Protein AF-A0A6M5YMJ1-F1 (afdb_monomer)

Structure (mmCIF, N/CA/C/O backbone):
data_AF-A0A6M5YMJ1-F1
#
_entry.id   AF-A0A6M5YMJ1-F1
#
loop_
_atom_site.group_PDB
_atom_site.id
_atom_site.type_symbol
_atom_site.label_atom_id
_atom_site.label_alt_id
_atom_site.label_comp_id
_atom_site.label_asym_id
_atom_site.label_entity_id
_atom_site.label_seq_id
_atom_site.pdbx_PDB_ins_code
_atom_site.Cartn_x
_atom_site.Cartn_y
_atom_site.Cartn_z
_atom_site.occupancy
_atom_site.B_iso_or_equiv
_atom_site.auth_seq_id
_atom_site.auth_comp_id
_atom_site.auth_asym_id
_atom_site.auth_atom_id
_at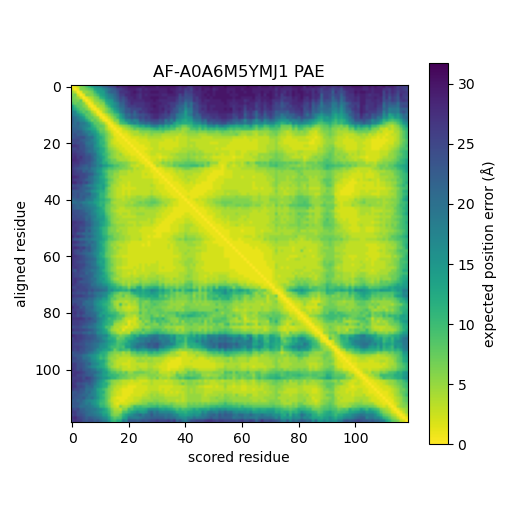om_site.pdbx_PDB_model_num
ATOM 1 N N . MET A 1 1 ? -38.513 -25.999 32.034 1.00 38.00 1 MET A N 1
ATOM 2 C CA . MET A 1 1 ? -37.143 -25.617 32.435 1.00 38.00 1 MET A CA 1
ATOM 3 C C . MET A 1 1 ? -36.609 -24.667 31.378 1.00 38.00 1 MET A C 1
ATOM 5 O O . MET A 1 1 ? -36.461 -25.082 30.239 1.00 38.00 1 MET A O 1
ATOM 9 N N . SER A 1 2 ? -36.467 -23.383 31.714 1.00 39.47 2 SER A N 1
ATOM 10 C CA . SER A 1 2 ? -35.994 -22.351 30.783 1.00 39.47 2 SER A CA 1
ATOM 11 C C . SER A 1 2 ? -34.472 -22.429 30.687 1.00 39.47 2 SER A C 1
ATOM 13 O O . SER A 1 2 ? -33.788 -22.246 31.693 1.00 39.47 2 SER A O 1
ATOM 15 N N . LEU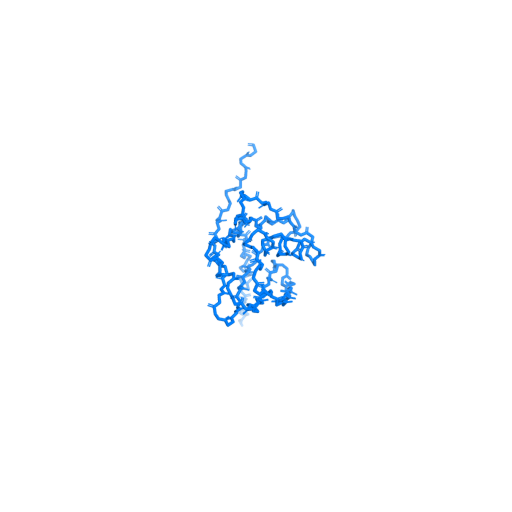 A 1 3 ? -33.952 -22.758 29.505 1.00 40.84 3 LEU A N 1
ATOM 16 C CA . LEU A 1 3 ? -32.522 -22.752 29.226 1.00 40.84 3 LEU A CA 1
ATOM 17 C C . LEU A 1 3 ? -32.144 -21.320 28.825 1.00 40.84 3 LEU A C 1
ATOM 19 O O . LEU A 1 3 ? -32.311 -20.922 27.674 1.00 40.84 3 LEU A O 1
ATOM 23 N N . SER A 1 4 ? -31.696 -20.521 29.792 1.00 46.75 4 SER A N 1
ATOM 24 C CA . SER A 1 4 ? -31.142 -19.193 29.525 1.00 46.75 4 SER A CA 1
ATOM 25 C C . SER A 1 4 ? -29.856 -19.349 28.717 1.00 46.75 4 SER A C 1
ATOM 27 O O . SER A 1 4 ? -28.794 -19.646 29.264 1.00 46.75 4 SER A O 1
ATOM 29 N N . ALA A 1 5 ? -29.956 -19.178 27.401 1.00 48.94 5 ALA A N 1
ATOM 30 C CA . ALA A 1 5 ? -28.801 -19.046 26.534 1.00 48.94 5 ALA A CA 1
ATOM 31 C C . ALA A 1 5 ? -28.088 -17.734 26.886 1.00 48.94 5 ALA A C 1
ATOM 33 O O . ALA A 1 5 ? -28.540 -16.646 26.533 1.00 48.94 5 ALA A O 1
ATOM 34 N N . PHE A 1 6 ? -26.979 -17.836 27.618 1.00 47.66 6 PHE A N 1
ATOM 35 C CA . PHE A 1 6 ? -26.007 -16.756 27.717 1.00 47.66 6 PHE A CA 1
ATOM 36 C C . PHE A 1 6 ? -25.392 -16.565 26.331 1.00 47.66 6 PHE A C 1
ATOM 38 O O . PHE A 1 6 ? -24.447 -17.255 25.953 1.00 47.66 6 PHE A O 1
ATOM 45 N N . THR A 1 7 ? -25.940 -15.639 25.549 1.00 49.53 7 THR A N 1
ATOM 46 C CA . THR A 1 7 ? -25.275 -15.128 24.354 1.00 49.53 7 THR A CA 1
ATOM 47 C C . THR A 1 7 ? -24.050 -14.363 24.837 1.00 49.53 7 THR A C 1
ATOM 49 O O . THR A 1 7 ? -24.128 -13.187 25.191 1.00 49.53 7 THR A O 1
ATOM 52 N N . LEU A 1 8 ? -22.913 -15.053 24.932 1.00 41.88 8 LEU A N 1
ATOM 53 C CA . LEU A 1 8 ? -21.624 -14.435 25.191 1.00 41.88 8 LEU A CA 1
ATOM 54 C C . LEU A 1 8 ? -21.287 -13.607 23.945 1.00 41.88 8 LEU A C 1
ATOM 56 O O . LEU A 1 8 ? -20.678 -14.095 22.997 1.00 41.88 8 LEU A O 1
ATOM 60 N N . ALA A 1 9 ? -21.771 -12.366 23.903 1.00 45.72 9 ALA A N 1
ATOM 61 C CA . ALA A 1 9 ? -21.361 -11.390 22.912 1.00 45.72 9 ALA A CA 1
ATOM 62 C C . ALA A 1 9 ? -19.879 -11.108 23.166 1.00 45.72 9 ALA A C 1
ATOM 64 O O . ALA A 1 9 ? -19.511 -10.255 23.972 1.00 45.72 9 ALA A O 1
ATOM 65 N N . SER A 1 10 ? -19.015 -11.892 22.529 1.00 42.44 10 SER A N 1
ATOM 66 C CA . SER A 1 10 ? -17.581 -11.677 22.508 1.00 42.44 10 SER A CA 1
ATOM 67 C C . SER A 1 10 ? -17.325 -10.354 21.796 1.00 42.44 10 SER A C 1
ATOM 69 O O . SER A 1 10 ? -17.198 -10.300 20.571 1.00 42.44 10 SER A O 1
ATOM 71 N N . VAL A 1 11 ? -17.286 -9.272 22.573 1.00 45.00 11 VAL A N 1
ATOM 72 C CA . VAL A 1 11 ? -16.726 -7.989 22.161 1.00 45.00 11 VAL A CA 1
ATOM 73 C C . VAL A 1 11 ? -15.238 -8.242 21.952 1.00 45.00 11 VAL A C 1
ATOM 75 O O . VAL A 1 11 ? -14.428 -8.108 22.871 1.00 45.00 11 VAL A O 1
ATOM 78 N N . LEU A 1 12 ? -14.889 -8.681 20.740 1.00 46.66 12 LEU A N 1
ATOM 79 C CA . LEU A 1 12 ? -13.539 -8.606 20.201 1.00 46.66 12 LEU A CA 1
ATOM 80 C C . LEU A 1 12 ? -13.131 -7.138 20.308 1.00 46.66 12 LEU A C 1
ATOM 82 O O . LEU A 1 12 ? -13.473 -6.320 19.455 1.00 46.66 12 LEU A O 1
ATOM 86 N N . HIS A 1 13 ? -12.464 -6.794 21.408 1.00 52.44 13 HIS A N 1
ATOM 87 C CA . HIS A 1 13 ? -11.797 -5.517 21.560 1.00 52.44 13 HIS A CA 1
ATOM 88 C C . HIS A 1 13 ? -10.781 -5.463 20.429 1.00 52.44 13 HIS A C 1
ATOM 90 O O . HIS A 1 13 ? -9.778 -6.174 20.455 1.00 52.44 13 HIS A O 1
ATOM 96 N N . VAL A 1 14 ? -11.095 -4.700 19.383 1.00 60.34 14 VAL A N 1
ATOM 97 C CA . VAL A 1 14 ? -10.201 -4.566 18.242 1.00 60.34 14 VAL A CA 1
ATOM 98 C C . 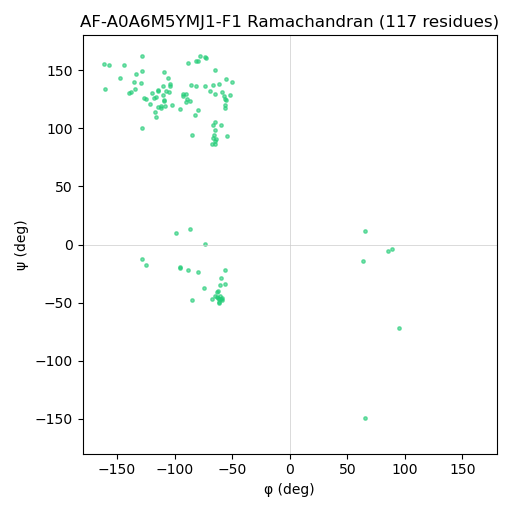VAL A 1 14 ? -8.954 -3.869 18.760 1.00 60.34 14 VAL A C 1
ATOM 100 O O . VAL A 1 14 ? -8.989 -2.677 19.067 1.00 60.34 14 VAL A O 1
ATOM 103 N N . ILE A 1 15 ? -7.877 -4.640 18.918 1.00 64.62 15 ILE A N 1
ATOM 104 C CA . ILE A 1 15 ? -6.584 -4.130 19.360 1.00 64.62 15 ILE A CA 1
ATOM 105 C C . ILE A 1 15 ? -6.190 -3.022 18.374 1.00 64.62 15 ILE A C 1
ATOM 107 O O . ILE A 1 15 ? -6.198 -3.268 17.160 1.00 64.62 15 ILE A O 1
ATOM 111 N N . PRO A 1 16 ? -5.892 -1.799 18.854 1.00 70.50 16 PRO A N 1
ATOM 112 C CA . PRO A 1 16 ? -5.360 -0.752 18.000 1.00 70.50 16 PRO A CA 1
ATOM 113 C C . PRO A 1 16 ? -4.150 -1.300 17.254 1.00 70.50 16 PRO A C 1
ATOM 115 O O . PRO A 1 16 ? -3.263 -1.900 17.854 1.00 70.50 16 PRO A O 1
ATOM 118 N N . CYS A 1 17 ? -4.131 -1.140 15.942 1.00 75.00 17 CYS A N 1
ATOM 119 C CA . CYS A 1 17 ? -3.076 -1.688 15.114 1.00 75.00 17 CYS A CA 1
ATOM 120 C C . CYS A 1 17 ? -2.753 -0.748 13.969 1.00 75.00 17 CYS A C 1
ATOM 122 O O . CYS A 1 17 ? -3.594 0.038 13.522 1.00 75.00 17 CYS A O 1
ATOM 124 N N . GLU A 1 18 ? -1.521 -0.870 13.509 1.00 84.31 18 GLU A N 1
ATOM 125 C CA . GLU A 1 18 ? -1.038 -0.270 12.283 1.00 84.31 18 GLU A CA 1
ATOM 126 C C . GLU A 1 18 ? -0.813 -1.364 11.245 1.00 84.31 18 GLU A C 1
ATOM 128 O O . GLU A 1 18 ? -0.426 -2.489 11.573 1.00 84.31 18 GLU A O 1
ATOM 133 N N . TYR A 1 19 ? -1.017 -1.013 9.980 1.00 86.12 19 TYR A N 1
ATOM 134 C CA . TYR A 1 19 ? -0.550 -1.830 8.868 1.00 86.12 19 TYR A CA 1
ATOM 135 C C . TYR A 1 19 ? 0.614 -1.129 8.191 1.00 86.12 19 TYR A C 1
ATOM 137 O O . TYR A 1 19 ? 0.478 -0.012 7.698 1.00 86.12 19 TYR A O 1
ATOM 145 N N . HIS A 1 20 ? 1.763 -1.789 8.197 1.00 89.94 20 HIS A N 1
ATOM 146 C CA . HIS A 1 20 ? 2.996 -1.328 7.575 1.00 89.94 20 HIS A CA 1
ATOM 147 C C . HIS A 1 20 ? 3.061 -1.953 6.188 1.00 89.94 20 HIS A C 1
ATOM 149 O O . HIS A 1 20 ? 3.065 -3.177 6.072 1.00 89.94 20 HIS A O 1
ATOM 155 N N . ILE A 1 21 ? 3.039 -1.123 5.150 1.00 89.88 21 ILE A N 1
ATOM 156 C CA . ILE A 1 21 ? 2.950 -1.556 3.755 1.00 89.88 21 ILE A CA 1
ATOM 157 C C . ILE A 1 21 ? 4.229 -1.133 3.050 1.00 89.88 21 ILE A C 1
ATOM 159 O O . ILE A 1 21 ? 4.462 0.061 2.847 1.00 89.88 21 ILE A O 1
ATOM 163 N N . ASP A 1 22 ? 5.055 -2.116 2.708 1.00 91.75 22 ASP A N 1
ATOM 164 C CA . ASP A 1 22 ? 6.359 -1.913 2.091 1.00 91.75 22 ASP A CA 1
ATOM 165 C C . ASP A 1 22 ? 6.303 -2.184 0.583 1.00 91.75 22 ASP A C 1
ATOM 167 O O . ASP A 1 22 ? 5.978 -3.288 0.131 1.00 91.75 22 ASP A O 1
ATOM 171 N N . THR A 1 23 ? 6.629 -1.152 -0.193 1.00 91.06 23 THR A N 1
ATOM 172 C CA . THR A 1 23 ? 6.732 -1.177 -1.653 1.00 91.06 23 THR A CA 1
ATOM 173 C C . THR A 1 23 ? 8.176 -1.332 -2.146 1.00 91.06 23 THR A C 1
ATOM 175 O O . THR A 1 23 ? 8.424 -1.202 -3.340 1.00 91.06 23 THR A O 1
ATOM 178 N N . SER A 1 24 ? 9.144 -1.624 -1.267 1.00 88.94 24 SER A N 1
ATOM 179 C CA . SER A 1 24 ? 10.579 -1.669 -1.600 1.00 88.94 24 SER A CA 1
ATOM 180 C C . SER A 1 24 ? 10.944 -2.684 -2.682 1.00 88.94 24 SER A C 1
ATOM 182 O O . SER A 1 24 ? 11.887 -2.461 -3.436 1.00 88.94 24 SER A O 1
ATOM 184 N N . SER A 1 25 ? 10.173 -3.765 -2.801 1.00 90.19 25 SER A N 1
ATOM 185 C CA . SER A 1 25 ? 10.353 -4.810 -3.812 1.00 90.19 25 SER A CA 1
ATOM 186 C C . SER A 1 25 ? 9.651 -4.520 -5.143 1.00 90.19 25 SER A C 1
ATOM 188 O O . SER A 1 25 ? 9.490 -5.432 -5.953 1.00 90.19 25 SER A O 1
ATOM 190 N N . TRP A 1 26 ? 9.188 -3.286 -5.364 1.00 91.50 26 TRP A N 1
ATOM 191 C CA . TRP A 1 26 ? 8.480 -2.890 -6.579 1.00 91.50 26 TRP A CA 1
ATOM 192 C C . TRP A 1 26 ? 9.303 -3.195 -7.848 1.00 91.50 26 TRP A C 1
ATOM 194 O O . TRP A 1 26 ? 10.431 -2.710 -7.965 1.00 91.50 26 TRP A O 1
ATOM 204 N N . PRO A 1 27 ? 8.752 -3.954 -8.817 1.00 89.38 27 PRO A N 1
ATOM 205 C CA . PRO A 1 27 ? 9.513 -4.415 -9.975 1.00 89.38 27 PRO A CA 1
ATOM 206 C C . PRO A 1 27 ? 9.786 -3.302 -10.992 1.00 89.38 27 PRO A C 1
ATOM 208 O O . PRO A 1 27 ? 10.850 -3.283 -11.600 1.00 89.38 27 PRO A O 1
ATOM 211 N N . GLY A 1 28 ? 8.837 -2.384 -11.206 1.00 87.12 28 GLY A N 1
ATOM 212 C CA . GLY A 1 28 ? 8.963 -1.212 -12.088 1.00 87.12 28 GLY A CA 1
ATOM 213 C C . GLY A 1 28 ? 9.159 -1.470 -13.589 1.00 87.12 28 GLY A C 1
ATOM 214 O O . GLY A 1 28 ? 8.995 -0.538 -14.373 1.00 87.12 28 GLY A O 1
ATOM 215 N N . GLN A 1 29 ? 9.489 -2.694 -14.003 1.00 89.19 29 GLN A N 1
ATOM 216 C CA . GLN A 1 29 ? 9.796 -3.044 -15.397 1.00 89.19 29 GLN A CA 1
ATOM 217 C C . GLN A 1 29 ? 8.565 -3.434 -16.219 1.00 89.19 29 GLN A C 1
ATOM 219 O O . GLN A 1 29 ? 8.584 -3.328 -17.441 1.00 89.19 29 GLN A O 1
ATOM 224 N N . GLU A 1 30 ? 7.489 -3.848 -15.557 1.00 90.25 30 GLU A N 1
ATOM 225 C CA . GLU A 1 30 ? 6.279 -4.362 -16.195 1.00 90.25 30 GLU A CA 1
ATOM 226 C C . GLU A 1 30 ? 5.043 -3.635 -15.666 1.00 90.25 30 GLU A C 1
ATOM 228 O O . GLU A 1 30 ? 5.081 -2.986 -14.615 1.00 90.25 30 GLU A O 1
ATOM 233 N N . ALA A 1 31 ? 3.940 -3.733 -16.409 1.00 90.62 31 ALA A N 1
ATOM 234 C CA . ALA A 1 31 ? 2.659 -3.250 -15.924 1.00 90.62 31 ALA A CA 1
ATOM 235 C C . ALA A 1 31 ? 2.180 -4.147 -14.776 1.00 90.62 31 ALA A C 1
ATOM 237 O O . ALA A 1 31 ? 2.171 -5.369 -14.910 1.00 90.62 31 ALA A O 1
ATOM 238 N N . VAL A 1 32 ? 1.750 -3.549 -13.665 1.00 91.44 32 VAL A N 1
ATOM 239 C CA . VAL A 1 32 ? 1.234 -4.298 -12.510 1.00 91.44 32 VAL A CA 1
ATOM 240 C C . VAL A 1 32 ? -0.161 -3.805 -12.169 1.00 91.44 32 VAL A C 1
ATOM 242 O O . VAL A 1 32 ? -0.372 -2.613 -11.924 1.00 91.44 32 VAL A O 1
ATOM 245 N N . GLU A 1 33 ? -1.113 -4.732 -12.117 1.00 91.50 33 GLU A N 1
ATOM 246 C CA . GLU A 1 33 ? -2.422 -4.481 -11.526 1.00 91.50 33 GLU A CA 1
ATOM 247 C C . GLU A 1 33 ? -2.385 -4.801 -10.033 1.00 91.50 33 GLU A C 1
ATOM 249 O O . GLU A 1 33 ? -2.042 -5.908 -9.618 1.00 91.50 33 GLU A O 1
ATOM 254 N N . ILE A 1 34 ? -2.773 -3.827 -9.216 1.00 90.44 34 ILE A N 1
ATOM 255 C CA . ILE A 1 34 ? -2.888 -3.975 -7.771 1.00 90.44 34 ILE A CA 1
ATOM 256 C C . ILE A 1 34 ? -4.337 -3.746 -7.381 1.00 90.44 34 ILE A C 1
ATOM 258 O O . ILE A 1 34 ? -4.905 -2.680 -7.628 1.00 90.44 34 ILE A O 1
ATOM 262 N N . SER A 1 35 ? -4.909 -4.713 -6.672 1.00 90.38 35 SER A N 1
ATOM 263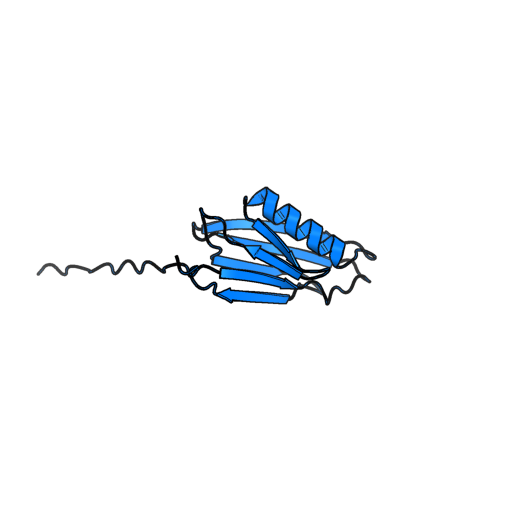 C CA . SER A 1 35 ? -6.137 -4.526 -5.916 1.00 90.38 35 SER A CA 1
ATOM 264 C C . SER A 1 35 ? -5.858 -4.557 -4.420 1.00 90.38 35 SER A C 1
ATOM 266 O O . SER A 1 35 ? -5.113 -5.403 -3.929 1.00 90.38 35 SER A O 1
ATOM 268 N N . ALA A 1 36 ? -6.475 -3.633 -3.688 1.00 88.31 36 ALA A N 1
ATOM 269 C CA . ALA A 1 36 ? -6.454 -3.610 -2.234 1.00 88.31 36 ALA A CA 1
ATOM 270 C C . ALA A 1 36 ? -7.883 -3.717 -1.703 1.00 88.31 36 ALA A C 1
ATOM 272 O O . ALA A 1 36 ? -8.764 -2.964 -2.117 1.00 88.31 36 ALA A O 1
ATOM 273 N N . ARG A 1 37 ? -8.105 -4.630 -0.758 1.00 89.56 37 ARG A N 1
ATOM 274 C CA . ARG A 1 37 ? -9.349 -4.752 0.002 1.00 89.56 37 ARG A CA 1
ATOM 275 C C . ARG A 1 37 ? -9.085 -4.377 1.452 1.00 89.56 37 ARG A C 1
ATOM 277 O O . ARG A 1 37 ? -8.301 -5.042 2.125 1.00 89.56 37 ARG A O 1
ATOM 284 N N . ILE A 1 38 ? -9.758 -3.340 1.933 1.00 84.44 38 ILE A N 1
ATOM 285 C CA . ILE A 1 38 ? -9.612 -2.806 3.290 1.00 84.44 38 ILE A CA 1
ATOM 286 C C . ILE A 1 38 ? -10.939 -2.976 4.013 1.00 84.44 38 ILE A C 1
ATOM 288 O O . ILE A 1 38 ? -11.979 -2.553 3.515 1.00 84.44 38 ILE A O 1
ATOM 292 N N . VAL A 1 39 ? -10.908 -3.604 5.184 1.00 84.25 39 VAL A N 1
ATOM 293 C CA . VAL A 1 39 ? -12.085 -3.824 6.026 1.00 84.25 39 VAL A CA 1
ATOM 294 C C . VAL A 1 39 ? -11.919 -3.038 7.314 1.00 84.25 39 VAL A C 1
ATOM 296 O O . VAL A 1 39 ? -11.001 -3.284 8.097 1.00 84.25 39 VAL A O 1
ATOM 299 N N . ALA A 1 40 ? -12.826 -2.102 7.544 1.00 78.12 40 ALA A N 1
ATOM 300 C CA . ALA A 1 40 ? -12.933 -1.343 8.778 1.00 78.12 40 ALA A CA 1
ATOM 301 C C . ALA A 1 40 ? -13.493 -2.204 9.927 1.00 78.12 40 ALA A C 1
ATOM 303 O O . ALA A 1 40 ? -14.144 -3.228 9.707 1.00 78.12 40 ALA A O 1
ATOM 304 N N . ALA A 1 41 ? -13.279 -1.787 11.177 1.00 74.44 41 ALA A N 1
ATOM 305 C CA . ALA A 1 41 ? -13.814 -2.483 12.349 1.00 74.44 41 ALA A CA 1
ATOM 306 C C . ALA A 1 41 ? -15.350 -2.557 12.351 1.00 74.44 41 ALA A C 1
ATOM 308 O O . ALA A 1 41 ? -15.908 -3.581 12.752 1.00 74.44 41 ALA A O 1
ATOM 309 N N . ASN A 1 42 ? -16.013 -1.513 11.843 1.00 75.75 42 ASN A N 1
ATOM 310 C CA . ASN A 1 42 ? -17.468 -1.446 11.663 1.00 75.75 42 ASN A CA 1
ATOM 311 C C . ASN A 1 42 ? -17.991 -2.304 10.488 1.00 75.75 42 ASN A C 1
ATOM 313 O O . ASN A 1 42 ? -19.190 -2.314 10.231 1.00 75.75 42 ASN A O 1
ATOM 317 N N . GLY A 1 43 ? -17.112 -3.013 9.770 1.00 78.06 43 GLY A N 1
ATOM 318 C CA . GLY A 1 43 ? -17.469 -3.876 8.646 1.00 78.06 43 GLY A CA 1
ATOM 319 C C . GLY A 1 43 ? -17.505 -3.184 7.283 1.00 78.06 43 GLY A C 1
ATOM 320 O O . GLY A 1 43 ? -17.675 -3.881 6.284 1.00 78.06 43 GLY A O 1
ATOM 321 N N . THR A 1 44 ? -17.302 -1.863 7.200 1.00 80.38 44 THR A N 1
ATOM 322 C CA . THR A 1 44 ? -17.200 -1.167 5.911 1.00 80.38 44 THR A CA 1
ATOM 323 C C . THR A 1 44 ? -16.046 -1.744 5.093 1.00 80.38 44 THR A C 1
ATOM 325 O O . THR A 1 44 ? -14.934 -1.914 5.598 1.00 80.38 44 THR A O 1
ATOM 328 N N . VAL A 1 45 ? -16.319 -2.054 3.825 1.00 84.88 45 VAL A N 1
ATOM 329 C CA . VAL A 1 45 ? -15.341 -2.613 2.890 1.00 84.88 45 VAL A CA 1
ATOM 330 C C . VAL A 1 45 ? -15.008 -1.574 1.833 1.00 84.88 45 VAL A C 1
ATOM 332 O O . VAL A 1 45 ? -15.899 -1.049 1.170 1.00 84.88 45 VAL A O 1
ATOM 335 N N . PHE A 1 46 ? -13.718 -1.341 1.637 1.00 81.50 46 PHE A N 1
ATOM 336 C CA . PHE A 1 46 ? -13.187 -0.505 0.573 1.00 81.50 46 PHE A CA 1
ATOM 337 C C . PHE A 1 46 ? -12.375 -1.368 -0.380 1.00 81.50 46 PHE A C 1
ATOM 339 O O . PHE A 1 46 ? -11.551 -2.175 0.056 1.00 81.50 46 PHE A O 1
ATOM 346 N N . ILE A 1 47 ? -12.626 -1.212 -1.678 1.00 87.50 47 ILE A N 1
ATOM 347 C CA . ILE A 1 47 ? -11.901 -1.920 -2.729 1.00 87.50 47 ILE A CA 1
ATOM 348 C C . ILE A 1 47 ? -11.267 -0.878 -3.636 1.00 87.50 47 ILE A C 1
ATOM 350 O O . ILE A 1 47 ? -11.957 -0.055 -4.231 1.00 87.50 47 ILE A O 1
ATOM 354 N N . TYR A 1 48 ? -9.949 -0.939 -3.737 1.00 86.31 48 TYR A N 1
ATOM 355 C CA . TYR A 1 48 ? -9.164 -0.207 -4.714 1.00 86.31 48 TYR A CA 1
ATOM 356 C C . TYR A 1 48 ? -8.678 -1.177 -5.790 1.00 86.31 48 TYR A C 1
ATOM 358 O O . TYR A 1 48 ? -8.353 -2.331 -5.491 1.00 86.31 48 TYR A O 1
ATOM 366 N N . ARG A 1 49 ? -8.633 -0.704 -7.035 1.00 90.19 49 ARG A N 1
ATOM 367 C CA . ARG A 1 49 ? -7.974 -1.354 -8.168 1.00 90.19 49 ARG A CA 1
ATOM 368 C C . ARG A 1 49 ? -7.237 -0.284 -8.955 1.00 90.19 49 ARG A C 1
ATOM 370 O O . ARG A 1 49 ? -7.823 0.756 -9.254 1.00 90.19 49 ARG A O 1
ATOM 377 N N . GLY A 1 50 ? -5.976 -0.533 -9.268 1.00 88.38 50 GLY A N 1
ATOM 378 C CA . GLY A 1 50 ? -5.167 0.362 -10.078 1.00 88.38 50 GLY A CA 1
ATOM 379 C C . GLY A 1 50 ? -4.164 -0.412 -10.909 1.00 88.38 50 GLY A C 1
ATOM 380 O O . GLY A 1 50 ? -3.606 -1.407 -10.452 1.00 88.38 50 GLY A O 1
ATOM 381 N N . THR A 1 51 ? -3.931 0.076 -12.121 1.00 92.00 51 THR A N 1
ATOM 382 C CA . THR A 1 51 ? -2.911 -0.447 -13.026 1.00 92.00 51 THR A CA 1
ATOM 383 C C . THR A 1 51 ? -1.788 0.572 -13.116 1.00 92.00 51 THR A C 1
ATOM 385 O O . THR A 1 51 ? -2.019 1.729 -13.472 1.00 92.00 51 THR A O 1
ATOM 388 N N . TYR A 1 52 ? -0.575 0.145 -12.796 1.00 91.44 52 TYR A N 1
ATOM 389 C CA . TYR A 1 52 ? 0.623 0.972 -12.848 1.00 91.44 52 TYR A CA 1
ATOM 390 C C . TYR A 1 52 ? 1.447 0.575 -14.064 1.00 91.44 52 TYR A C 1
ATOM 392 O O . TYR A 1 52 ? 1.666 -0.609 -14.304 1.00 91.44 52 TYR A O 1
ATOM 400 N N . GLN A 1 53 ? 1.871 1.567 -14.842 1.00 93.94 53 GLN A N 1
ATOM 401 C CA . GLN A 1 53 ? 2.605 1.349 -16.087 1.00 93.94 53 GLN A CA 1
ATOM 402 C C . GLN A 1 53 ? 4.098 1.090 -15.823 1.00 93.94 53 GLN A C 1
ATOM 404 O O . GLN A 1 53 ? 4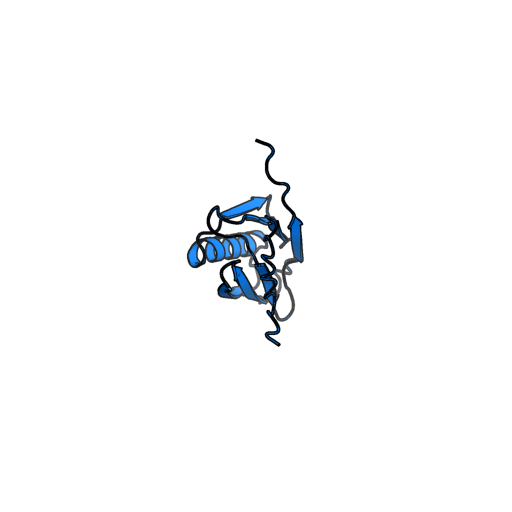.614 1.527 -14.783 1.00 93.94 53 GLN A O 1
ATOM 409 N N . PRO A 1 54 ? 4.814 0.445 -16.764 1.00 94.06 54 PRO A N 1
ATOM 410 C CA . PRO A 1 54 ? 6.270 0.353 -16.717 1.00 94.06 54 PRO A CA 1
ATOM 411 C C . PRO A 1 54 ? 6.914 1.729 -16.505 1.00 94.06 54 PRO A C 1
ATOM 413 O O . PRO A 1 54 ? 6.459 2.733 -17.052 1.00 94.06 54 PRO A O 1
ATOM 416 N N . GLY A 1 55 ? 7.964 1.786 -15.689 1.00 92.75 55 GLY A N 1
ATOM 417 C CA . GLY A 1 55 ? 8.641 3.033 -15.318 1.00 92.75 55 GLY A CA 1
ATOM 418 C C . GLY A 1 55 ? 8.020 3.777 -14.130 1.00 92.75 55 GLY A C 1
ATOM 419 O O . GLY A 1 55 ? 8.610 4.746 -13.654 1.00 92.75 55 GLY A O 1
ATOM 420 N N . THR A 1 56 ? 6.880 3.322 -13.595 1.00 93.50 56 THR A N 1
ATOM 421 C CA . THR A 1 56 ? 6.368 3.836 -12.313 1.00 93.50 56 THR A CA 1
ATOM 422 C C . THR A 1 56 ? 7.382 3.536 -11.204 1.00 93.50 56 THR A C 1
ATOM 424 O O . THR A 1 56 ? 7.935 2.439 -11.152 1.00 93.50 56 THR A O 1
ATOM 427 N N . THR A 1 57 ? 7.634 4.485 -10.300 1.00 92.25 57 THR A N 1
ATOM 428 C CA . THR A 1 57 ? 8.541 4.288 -9.158 1.00 92.25 57 THR A CA 1
ATOM 429 C C . THR A 1 57 ? 7.806 3.711 -7.944 1.00 92.25 57 THR A C 1
ATOM 431 O O . THR A 1 57 ? 6.604 3.917 -7.777 1.00 92.25 57 THR A O 1
ATOM 434 N N . ALA A 1 58 ? 8.533 3.040 -7.042 1.00 89.75 58 ALA A N 1
ATOM 435 C CA . ALA A 1 58 ? 7.976 2.542 -5.777 1.00 89.75 58 ALA A CA 1
ATOM 436 C C . ALA A 1 58 ? 7.338 3.662 -4.929 1.00 89.75 58 ALA A C 1
ATOM 438 O O . ALA A 1 58 ? 6.337 3.438 -4.247 1.00 89.75 58 ALA A O 1
ATOM 439 N N . GLU A 1 59 ? 7.915 4.864 -5.006 1.00 91.00 59 GLU A N 1
ATOM 440 C CA . GLU A 1 59 ? 7.439 6.082 -4.348 1.00 91.00 59 GLU A CA 1
ATOM 441 C C . GLU A 1 59 ? 6.104 6.554 -4.935 1.00 91.00 59 GLU A C 1
ATOM 443 O O . GLU A 1 59 ? 5.158 6.766 -4.184 1.00 91.00 59 GLU A O 1
ATOM 448 N N . ALA A 1 60 ? 5.968 6.600 -6.264 1.00 90.06 60 ALA A N 1
ATOM 449 C CA . ALA A 1 60 ? 4.705 6.957 -6.908 1.00 90.06 60 ALA A CA 1
ATOM 450 C C . ALA A 1 60 ? 3.588 5.948 -6.583 1.00 90.06 60 ALA A C 1
ATOM 452 O O . ALA A 1 60 ? 2.454 6.336 -6.299 1.00 90.06 60 ALA A O 1
ATOM 453 N N . VAL A 1 61 ? 3.899 4.644 -6.563 1.00 88.94 61 VAL A N 1
ATOM 454 C CA . VAL A 1 61 ? 2.937 3.608 -6.138 1.00 88.94 61 VAL A CA 1
ATOM 455 C C . VAL A 1 61 ? 2.488 3.852 -4.696 1.00 88.94 61 VAL A C 1
ATOM 457 O O . VAL A 1 61 ? 1.288 3.838 -4.409 1.00 88.94 61 VAL A O 1
ATOM 460 N N . ARG A 1 62 ? 3.443 4.111 -3.795 1.00 89.81 62 ARG A N 1
ATOM 461 C CA . ARG A 1 62 ? 3.207 4.393 -2.375 1.00 89.81 62 ARG A CA 1
ATOM 462 C C . ARG A 1 62 ? 2.306 5.616 -2.182 1.00 89.81 62 ARG A C 1
ATOM 464 O O . ARG A 1 62 ? 1.336 5.532 -1.432 1.00 89.81 62 ARG A O 1
ATOM 471 N N . GLU A 1 63 ? 2.593 6.720 -2.865 1.00 88.00 63 GLU A N 1
ATOM 472 C CA . GLU A 1 63 ? 1.810 7.960 -2.798 1.00 88.00 63 GLU A CA 1
ATOM 473 C C . GLU A 1 63 ? 0.375 7.759 -3.289 1.00 88.00 63 GLU A C 1
ATOM 475 O O . GLU A 1 63 ? -0.573 8.157 -2.610 1.00 88.00 63 GLU A O 1
ATOM 480 N N . VAL A 1 64 ? 0.188 7.077 -4.424 1.00 87.62 64 VAL A N 1
ATOM 481 C CA . VAL A 1 64 ? -1.150 6.790 -4.962 1.00 87.62 64 VAL A CA 1
ATOM 482 C C . VAL A 1 64 ? -1.946 5.911 -4.001 1.00 87.62 64 VAL A C 1
ATOM 484 O O . VAL A 1 64 ? -3.112 6.203 -3.731 1.00 87.62 64 VAL A O 1
ATOM 487 N N . LEU A 1 65 ? -1.339 4.855 -3.450 1.00 85.12 65 LEU A N 1
ATOM 488 C CA . LEU A 1 65 ? -2.003 3.995 -2.468 1.00 85.12 65 LEU A CA 1
ATOM 489 C C . LEU A 1 65 ? -2.388 4.781 -1.208 1.00 85.12 65 LEU A C 1
ATOM 491 O O . LEU A 1 65 ? -3.535 4.699 -0.767 1.00 85.12 65 LEU A O 1
ATOM 495 N N . ALA A 1 66 ? -1.472 5.579 -0.657 1.00 83.06 66 ALA A N 1
ATOM 496 C CA . ALA A 1 66 ? -1.734 6.404 0.519 1.00 83.06 66 ALA A CA 1
ATOM 497 C C . ALA A 1 66 ? -2.861 7.422 0.266 1.00 83.06 66 ALA A C 1
ATOM 499 O O . ALA A 1 66 ? -3.773 7.554 1.090 1.00 83.06 66 ALA A O 1
ATOM 500 N N . TYR A 1 67 ? -2.843 8.090 -0.891 1.00 83.12 67 TYR A N 1
ATOM 501 C CA . TYR A 1 67 ? -3.869 9.043 -1.307 1.00 83.12 67 TYR A CA 1
ATOM 502 C C . TYR A 1 67 ? -5.246 8.385 -1.427 1.00 83.12 67 TYR A C 1
ATOM 504 O O . TYR A 1 67 ? -6.209 8.850 -0.815 1.00 83.12 67 TYR A O 1
ATOM 512 N N . ARG A 1 68 ? -5.344 7.260 -2.146 1.00 80.94 68 ARG A N 1
ATOM 513 C CA . ARG A 1 68 ? -6.615 6.547 -2.339 1.00 80.94 68 ARG A CA 1
ATOM 514 C C . ARG A 1 68 ? -7.191 6.042 -1.030 1.00 80.94 68 ARG A C 1
ATOM 516 O O . ARG A 1 68 ? -8.391 6.151 -0.803 1.00 80.94 68 ARG A O 1
ATOM 523 N N . ILE A 1 69 ? -6.350 5.542 -0.135 1.00 75.75 69 ILE A N 1
ATOM 524 C CA . ILE A 1 69 ? -6.816 5.100 1.177 1.00 75.75 69 ILE A CA 1
ATOM 525 C C . ILE A 1 69 ? -7.353 6.295 1.968 1.00 75.75 69 ILE A C 1
ATOM 527 O O . ILE A 1 69 ? -8.455 6.218 2.509 1.00 75.75 69 ILE A O 1
ATOM 531 N N . LYS A 1 70 ? -6.653 7.432 1.964 1.00 74.56 70 LYS A N 1
ATOM 532 C CA . LYS A 1 70 ? -7.124 8.657 2.621 1.00 74.56 70 LYS A CA 1
ATOM 533 C C . LYS A 1 70 ? -8.479 9.135 2.078 1.00 74.56 70 LYS A C 1
ATOM 535 O O . LYS A 1 70 ? -9.354 9.447 2.884 1.00 74.56 70 LYS A O 1
ATOM 540 N N . GLU A 1 71 ? -8.667 9.162 0.755 1.00 70.31 71 GLU A N 1
ATOM 541 C CA . GLU A 1 71 ? -9.912 9.623 0.112 1.00 70.31 71 GLU A CA 1
ATOM 542 C C . GLU A 1 71 ? -11.129 8.780 0.491 1.00 70.31 71 GLU A C 1
ATOM 544 O O . GLU A 1 71 ? -12.171 9.319 0.851 1.00 70.31 71 GLU A O 1
ATOM 549 N N . VAL A 1 72 ? -11.017 7.454 0.392 1.00 64.19 72 VAL A N 1
ATOM 550 C CA . VAL A 1 72 ? -12.203 6.587 0.475 1.00 64.19 72 VAL A CA 1
ATOM 551 C C . VAL A 1 72 ? -12.633 6.372 1.926 1.00 64.19 72 VAL A C 1
ATOM 553 O O . VAL A 1 72 ? -13.788 6.064 2.210 1.00 64.19 72 VAL A O 1
ATOM 556 N N . SER A 1 73 ? -11.701 6.524 2.864 1.00 62.28 73 SER A N 1
ATOM 557 C CA . SER A 1 73 ? -11.883 5.948 4.187 1.00 62.28 73 SER A CA 1
ATOM 558 C C . SER A 1 73 ? -11.674 6.957 5.332 1.00 62.28 73 SER A C 1
ATOM 560 O O . SER A 1 73 ? -12.053 6.684 6.471 1.00 62.28 73 SER A O 1
ATOM 562 N N . GLY A 1 74 ? -11.120 8.149 5.067 1.00 62.59 74 GLY A N 1
ATOM 563 C CA . GLY A 1 74 ? -10.829 9.148 6.107 1.00 62.59 74 GLY A CA 1
ATOM 564 C C . GLY A 1 74 ? -9.758 8.695 7.112 1.00 62.59 74 GLY A C 1
ATOM 565 O O . GLY A 1 74 ? -9.581 9.313 8.166 1.00 62.59 74 GLY A O 1
ATOM 566 N N . TYR A 1 75 ? -9.050 7.603 6.808 1.00 69.62 75 TYR A N 1
ATOM 567 C CA . TYR A 1 75 ? -7.970 7.072 7.630 1.00 69.62 75 TYR A CA 1
ATOM 568 C C . TYR A 1 75 ? -6.684 7.855 7.393 1.00 69.62 75 TYR A C 1
ATOM 570 O O . TYR A 1 75 ? -6.497 8.525 6.374 1.00 69.62 75 TYR A O 1
ATOM 578 N N . LYS A 1 76 ? -5.789 7.775 8.375 1.00 73.06 76 LYS A N 1
ATOM 579 C CA . LYS A 1 76 ? -4.489 8.426 8.309 1.00 73.06 76 LYS A CA 1
ATOM 580 C C . LYS A 1 76 ? -3.482 7.440 7.738 1.00 73.06 76 LYS A C 1
ATOM 582 O O . LYS A 1 76 ? -3.363 6.321 8.220 1.00 73.06 76 LYS A O 1
ATOM 587 N N . ALA A 1 77 ? -2.762 7.870 6.715 1.00 77.62 77 ALA A N 1
ATOM 588 C CA . ALA A 1 77 ? -1.555 7.204 6.266 1.00 77.62 77 ALA A CA 1
ATOM 589 C C . ALA A 1 77 ? -0.368 8.082 6.670 1.00 77.62 77 ALA A C 1
ATOM 591 O O . ALA A 1 77 ? -0.397 9.295 6.450 1.00 77.62 77 ALA A O 1
ATOM 592 N N . ARG A 1 78 ? 0.654 7.482 7.276 1.00 84.06 78 ARG A N 1
ATOM 593 C CA . ARG A 1 78 ? 1.940 8.118 7.551 1.00 84.06 78 ARG A CA 1
ATOM 594 C C . ARG A 1 78 ? 2.989 7.507 6.645 1.00 84.06 78 ARG A C 1
ATOM 596 O O . ARG A 1 78 ? 3.193 6.300 6.640 1.00 84.06 78 ARG A O 1
ATOM 603 N N . GLU A 1 79 ? 3.668 8.347 5.892 1.00 82.44 79 GLU A N 1
ATOM 604 C CA . GLU A 1 79 ? 4.753 7.924 5.014 1.00 82.44 79 GLU A CA 1
ATOM 605 C C . GLU A 1 79 ? 6.036 7.778 5.836 1.00 82.44 79 GLU A C 1
ATOM 607 O O . GLU A 1 79 ? 6.324 8.604 6.706 1.00 82.44 79 GLU A O 1
ATOM 612 N N . VAL A 1 80 ? 6.788 6.704 5.606 1.00 81.38 80 VAL A N 1
ATOM 613 C CA . VAL A 1 80 ? 8.044 6.419 6.303 1.00 81.38 80 VAL A CA 1
ATOM 614 C C . VAL A 1 80 ? 9.113 6.141 5.251 1.00 81.38 80 VAL A C 1
ATOM 616 O O . VAL A 1 80 ? 9.195 5.059 4.679 1.00 81.38 80 VAL A O 1
ATOM 619 N N . GLY A 1 81 ? 9.947 7.140 4.969 1.00 82.38 81 GLY A N 1
ATOM 620 C CA . GLY A 1 81 ? 10.907 7.048 3.870 1.00 82.38 81 GLY A CA 1
ATOM 621 C C . GLY A 1 81 ? 10.214 6.969 2.504 1.00 82.38 81 GLY A C 1
ATOM 622 O O . GLY A 1 81 ? 9.144 7.539 2.313 1.00 82.38 81 GLY A O 1
ATOM 623 N N . LYS A 1 82 ? 10.843 6.285 1.540 1.00 80.19 82 LYS A N 1
ATOM 624 C CA . LYS A 1 82 ? 10.397 6.282 0.133 1.00 80.19 82 LYS A CA 1
ATOM 625 C C . LYS A 1 82 ? 9.500 5.108 -0.258 1.00 80.19 82 LYS A C 1
ATOM 627 O O . LYS A 1 82 ? 8.802 5.202 -1.261 1.00 80.19 82 LYS A O 1
ATOM 632 N N . THR A 1 83 ? 9.507 4.023 0.515 1.00 73.44 83 THR A N 1
ATOM 633 C CA . THR A 1 83 ? 8.851 2.756 0.139 1.00 73.44 83 THR A CA 1
ATOM 634 C C . THR A 1 83 ? 7.849 2.257 1.172 1.00 73.44 83 THR A C 1
ATOM 636 O O . THR A 1 83 ? 6.993 1.441 0.854 1.00 73.44 83 THR A O 1
ATOM 639 N N . LEU A 1 84 ? 7.910 2.753 2.406 1.00 73.31 84 LEU A N 1
ATOM 640 C CA . LEU A 1 84 ? 7.027 2.313 3.475 1.00 73.31 84 LEU A CA 1
ATOM 641 C C . LEU A 1 84 ? 5.947 3.365 3.722 1.00 73.31 84 LEU A C 1
ATOM 643 O O . LEU A 1 84 ? 6.220 4.563 3.814 1.00 73.31 84 LEU A O 1
ATOM 647 N N . PHE A 1 85 ? 4.709 2.918 3.886 1.00 84.88 85 PHE A N 1
ATOM 648 C CA . PHE A 1 85 ? 3.675 3.735 4.503 1.00 84.88 85 PHE A CA 1
ATOM 649 C C . PHE A 1 85 ? 2.900 2.935 5.544 1.00 84.88 85 PHE A C 1
ATOM 651 O O . PHE A 1 85 ? 2.726 1.721 5.448 1.00 84.88 85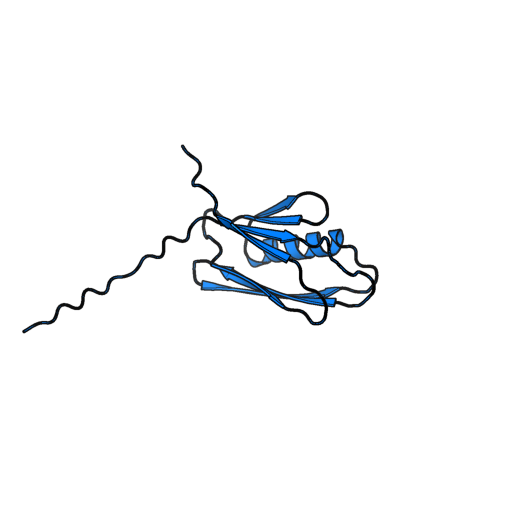 PHE A O 1
ATOM 658 N N . VAL A 1 86 ? 2.476 3.644 6.578 1.00 79.50 86 VAL A N 1
ATOM 659 C CA . VAL A 1 86 ? 1.828 3.117 7.767 1.00 79.50 86 VAL A CA 1
ATOM 660 C C . VAL A 1 86 ? 0.387 3.582 7.749 1.00 79.50 86 VAL A C 1
ATOM 662 O O . VAL A 1 86 ? 0.111 4.779 7.797 1.00 79.50 86 VAL A O 1
ATOM 665 N N . LEU A 1 87 ? -0.542 2.639 7.678 1.00 78.62 87 LEU A N 1
ATOM 666 C CA . LEU A 1 87 ? -1.953 2.925 7.869 1.00 78.62 87 LEU A CA 1
ATOM 667 C C . LEU A 1 87 ? -2.259 2.958 9.358 1.00 78.62 87 LEU A C 1
ATOM 669 O O . LEU A 1 87 ? -2.246 1.929 10.034 1.00 78.62 87 LEU A O 1
ATOM 673 N N . GLU A 1 88 ? -2.560 4.154 9.843 1.00 72.69 88 GLU A N 1
ATOM 674 C CA . GLU A 1 88 ? -2.975 4.417 11.208 1.00 72.69 88 GLU A CA 1
ATOM 675 C C . GLU A 1 88 ? -4.509 4.392 11.277 1.00 72.69 88 GLU A C 1
ATOM 677 O O . GLU A 1 88 ? -5.216 5.051 10.503 1.00 72.69 88 GLU A O 1
ATOM 682 N N . SER A 1 89 ? -5.050 3.634 12.231 1.00 65.19 89 SER A N 1
ATOM 683 C CA . SER A 1 89 ? -6.477 3.685 12.555 1.00 65.19 89 SER A CA 1
ATOM 684 C C . SER A 1 89 ? -6.919 5.114 12.890 1.00 65.19 89 SER A C 1
ATOM 686 O O . SER A 1 89 ? -6.199 5.849 13.572 1.00 65.19 89 SER A O 1
ATOM 688 N N . SER A 1 90 ? -8.123 5.512 12.477 1.00 59.34 90 SER A N 1
ATOM 689 C CA . SER A 1 90 ? -8.700 6.783 12.921 1.00 59.34 90 SER A CA 1
ATOM 690 C C . SER A 1 90 ? -9.255 6.651 14.348 1.00 59.34 90 SER A C 1
ATOM 692 O O . SER A 1 90 ? -9.524 5.548 14.823 1.00 59.34 90 SER A O 1
ATOM 694 N N . LYS A 1 91 ? -9.492 7.780 15.040 1.00 51.97 91 LYS A N 1
ATOM 695 C CA . LYS A 1 91 ? -10.172 7.780 16.356 1.00 51.97 91 LYS A CA 1
ATOM 696 C C . LYS A 1 91 ? -11.558 7.110 16.315 1.00 51.97 91 LYS A C 1
ATOM 698 O O . LYS A 1 91 ? -12.049 6.713 17.364 1.00 51.97 91 LYS A O 1
ATOM 703 N N . ALA A 1 92 ? -12.181 7.024 15.137 1.00 49.25 92 ALA A N 1
ATOM 704 C CA . ALA A 1 92 ? -13.528 6.493 14.951 1.00 49.25 92 ALA A CA 1
ATOM 705 C C . ALA A 1 92 ? -13.559 5.004 14.554 1.00 49.25 92 ALA A C 1
ATOM 707 O O . ALA A 1 92 ? -14.592 4.364 14.725 1.00 49.25 92 ALA A O 1
ATOM 708 N N . SER A 1 93 ? -12.465 4.433 14.029 1.00 52.66 93 SER A N 1
ATOM 709 C CA . SER A 1 93 ? -12.411 3.013 13.664 1.00 52.66 93 SER A CA 1
ATOM 710 C C . SER A 1 93 ? -10.979 2.500 13.545 1.00 52.66 93 SER A C 1
ATOM 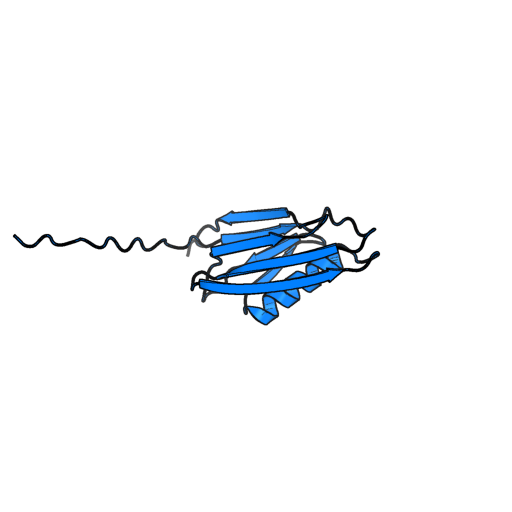712 O O . SER A 1 93 ? -10.147 3.061 12.832 1.00 52.66 93 SER A O 1
ATOM 714 N N . THR A 1 94 ? -10.737 1.341 14.145 1.00 67.94 94 THR A N 1
ATOM 715 C CA . THR A 1 94 ? -9.604 0.462 13.840 1.00 67.94 94 THR A CA 1
ATOM 716 C C . THR A 1 94 ? -9.809 -0.257 12.501 1.00 67.94 94 THR A C 1
ATOM 718 O O . THR A 1 94 ? -10.925 -0.305 11.971 1.00 67.94 94 THR A O 1
ATOM 721 N N . PHE A 1 95 ? -8.731 -0.775 11.914 1.00 72.81 95 PHE A N 1
ATOM 722 C CA . PHE A 1 95 ? -8.797 -1.664 10.755 1.00 72.81 95 PHE A CA 1
ATOM 723 C C . PHE A 1 95 ? -9.002 -3.104 11.232 1.00 72.81 95 PHE A C 1
ATOM 725 O O . PHE A 1 95 ? -8.348 -3.543 12.175 1.00 72.81 95 PHE A O 1
ATOM 732 N N . ARG A 1 96 ? -9.885 -3.855 10.571 1.00 75.75 96 ARG A N 1
ATOM 733 C CA . ARG A 1 96 ? -10.025 -5.302 10.780 1.00 75.75 96 ARG A CA 1
ATOM 734 C C . ARG A 1 96 ? -9.016 -6.066 9.931 1.00 75.75 96 ARG A C 1
ATOM 736 O O . ARG A 1 96 ? -8.345 -6.950 10.445 1.00 75.75 96 ARG A O 1
ATOM 743 N N . SER A 1 97 ? -8.910 -5.730 8.649 1.00 80.69 97 SER A N 1
ATOM 744 C CA . SER A 1 97 ? -7.938 -6.343 7.743 1.00 80.69 97 SER A CA 1
ATOM 745 C C . SER A 1 97 ? -7.623 -5.453 6.548 1.00 80.69 97 SER A C 1
ATOM 747 O O . SER A 1 97 ? -8.443 -4.637 6.125 1.00 80.69 97 SER A O 1
ATOM 749 N N . ILE A 1 98 ? -6.436 -5.648 5.981 1.00 83.81 98 ILE A N 1
ATOM 750 C CA . ILE A 1 98 ? -6.070 -5.183 4.646 1.00 83.81 98 ILE A CA 1
ATOM 751 C C . ILE A 1 98 ? -5.480 -6.358 3.875 1.00 83.81 98 ILE A C 1
ATOM 753 O O . ILE A 1 98 ? -4.748 -7.183 4.422 1.00 83.81 98 ILE A O 1
ATOM 757 N N . THR A 1 99 ? -5.831 -6.470 2.603 1.00 88.38 99 THR A N 1
ATOM 758 C CA . THR A 1 99 ? -5.334 -7.531 1.731 1.00 88.38 99 THR A CA 1
ATOM 759 C C . THR A 1 99 ? -5.027 -6.949 0.367 1.00 88.38 99 THR A C 1
ATOM 761 O O . THR A 1 99 ? -5.873 -6.270 -0.210 1.00 88.38 99 THR A O 1
ATOM 764 N N . PHE A 1 100 ? -3.831 -7.236 -0.141 1.00 89.19 100 PHE A N 1
ATOM 765 C CA . PHE A 1 100 ? -3.440 -6.918 -1.508 1.00 89.19 100 PHE A CA 1
ATOM 766 C C . PHE A 1 100 ? -3.472 -8.177 -2.371 1.00 89.19 100 PHE A C 1
ATOM 768 O O . PHE A 1 100 ? -3.021 -9.246 -1.946 1.00 89.19 100 PHE A O 1
ATOM 775 N N . SER A 1 101 ? -3.984 -8.032 -3.585 1.00 88.75 101 SER A N 1
ATOM 776 C CA . SER A 1 101 ? -4.008 -9.060 -4.621 1.00 88.75 101 SER A CA 1
ATOM 777 C C . SER A 1 101 ? -3.593 -8.455 -5.955 1.00 88.75 101 SER A C 1
ATOM 779 O O . SER A 1 101 ? -4.000 -7.341 -6.276 1.00 88.75 101 SER A O 1
ATOM 781 N N . SER A 1 102 ? -2.804 -9.198 -6.717 1.00 87.75 102 SER A N 1
ATOM 782 C CA . SER A 1 102 ? -2.201 -8.770 -7.979 1.00 87.75 102 SER A CA 1
ATOM 783 C C . SER A 1 102 ? -1.758 -10.000 -8.766 1.00 87.75 102 SER A C 1
ATOM 785 O O . SER A 1 102 ? -1.408 -11.020 -8.162 1.00 87.75 102 SER A O 1
ATOM 787 N N . GLU A 1 103 ? -1.665 -9.879 -10.084 1.00 80.38 103 GLU A N 1
ATOM 788 C CA . GLU A 1 103 ? -0.862 -10.795 -10.895 1.00 80.38 103 GLU A CA 1
ATOM 789 C C . GLU A 1 103 ? 0.583 -10.260 -10.917 1.00 80.38 103 GLU A C 1
ATOM 791 O O . GLU A 1 103 ? 0.815 -9.088 -11.200 1.00 80.38 103 GLU A O 1
ATOM 796 N N . GLY A 1 104 ? 1.560 -11.070 -10.501 1.00 78.06 104 GLY A N 1
ATOM 797 C CA . GLY A 1 104 ? 2.981 -10.688 -10.480 1.00 78.06 104 GLY A CA 1
ATOM 798 C C . GLY A 1 104 ? 3.484 -10.138 -9.140 1.00 78.06 104 GLY A C 1
ATOM 799 O O . GLY A 1 104 ? 4.228 -10.829 -8.445 1.00 78.06 104 GLY A O 1
ATOM 800 N N . TRP A 1 105 ? 3.091 -8.919 -8.750 1.00 89.19 105 TRP A N 1
ATOM 801 C CA . TRP A 1 105 ? 3.656 -8.252 -7.563 1.00 89.19 105 TRP A CA 1
ATOM 802 C C . TRP A 1 105 ? 2.625 -7.609 -6.638 1.00 89.19 105 TRP A C 1
ATOM 804 O O . TRP A 1 105 ? 1.795 -6.818 -7.078 1.00 89.19 105 TRP A O 1
ATOM 814 N N . LYS A 1 106 ? 2.775 -7.855 -5.330 1.00 88.12 106 LYS A N 1
ATOM 815 C CA . LYS A 1 106 ? 2.039 -7.173 -4.257 1.00 88.12 106 LYS A CA 1
ATOM 816 C C . LYS A 1 106 ? 3.003 -6.630 -3.199 1.00 88.12 106 LYS A C 1
ATOM 818 O O . LYS A 1 106 ? 4.028 -7.270 -2.947 1.00 88.12 106 LYS A O 1
ATOM 823 N N . PRO A 1 107 ? 2.661 -5.519 -2.524 1.00 89.25 107 PRO A N 1
ATOM 824 C CA . PRO A 1 107 ? 3.472 -5.014 -1.427 1.00 89.25 107 PRO A CA 1
ATOM 825 C C . PRO A 1 107 ? 3.486 -6.000 -0.257 1.00 89.25 107 PRO A C 1
ATOM 827 O O . PRO A 1 107 ? 2.510 -6.721 -0.009 1.00 89.25 107 PRO A O 1
ATOM 830 N N . ALA A 1 108 ? 4.585 -6.003 0.492 1.00 90.06 108 ALA A N 1
ATOM 831 C CA . ALA A 1 108 ? 4.644 -6.719 1.755 1.00 90.06 108 ALA A CA 1
ATOM 832 C C . ALA A 1 108 ? 3.825 -5.955 2.801 1.00 90.06 108 ALA A C 1
ATOM 834 O O . ALA A 1 108 ? 3.898 -4.729 2.883 1.00 90.06 108 ALA A O 1
ATOM 835 N N . VAL A 1 109 ? 3.035 -6.676 3.599 1.00 89.50 109 VAL A N 1
ATOM 836 C CA . VAL A 1 109 ? 2.189 -6.071 4.632 1.00 89.50 109 VAL A CA 1
ATOM 837 C C . VAL A 1 109 ? 2.458 -6.725 5.972 1.00 89.50 109 VAL A C 1
ATOM 839 O O . VAL A 1 109 ? 2.332 -7.941 6.110 1.00 89.50 109 VAL A O 1
ATOM 842 N N . CYS A 1 110 ? 2.775 -5.904 6.967 1.00 87.94 110 CYS A N 1
ATOM 843 C CA . CYS A 1 110 ? 2.947 -6.325 8.348 1.00 87.94 110 CYS A CA 1
ATOM 844 C C . CYS A 1 110 ? 1.868 -5.692 9.231 1.00 87.94 110 CYS A C 1
ATOM 846 O O . CYS A 1 110 ? 1.601 -4.492 9.144 1.00 87.94 110 CYS A O 1
ATOM 848 N N . TRP A 1 111 ? 1.244 -6.510 10.078 1.00 85.12 111 TRP A N 1
ATOM 849 C CA . TRP A 1 111 ? 0.337 -6.049 11.123 1.00 85.12 111 TRP A CA 1
ATOM 850 C C . TRP A 1 111 ? 1.133 -5.783 12.395 1.00 85.12 111 TRP A C 1
ATOM 852 O O . TRP A 1 111 ? 1.793 -6.684 12.912 1.00 85.12 111 TRP A O 1
ATOM 862 N N . VAL A 1 112 ? 1.052 -4.558 12.906 1.00 83.00 112 VAL A N 1
ATOM 863 C CA . VAL A 1 112 ? 1.770 -4.144 14.110 1.00 83.00 112 VAL A CA 1
ATOM 864 C C . VAL A 1 112 ? 0.753 -3.773 15.189 1.00 83.00 112 VAL A C 1
ATOM 866 O O . VAL A 1 112 ? 0.017 -2.794 15.022 1.00 83.00 112 VAL A O 1
ATOM 869 N N . PRO A 1 113 ? 0.676 -4.525 16.304 1.00 76.56 113 PRO A N 1
ATOM 870 C CA . PRO A 1 113 ? -0.159 -4.135 17.428 1.00 76.56 113 PRO A CA 1
ATOM 871 C C . PRO A 1 113 ? 0.385 -2.842 18.031 1.00 76.56 113 PRO A C 1
ATOM 873 O O . PRO A 1 113 ? 1.567 -2.741 18.359 1.00 76.56 113 PRO A O 1
ATOM 876 N N . MET A 1 114 ? -0.486 -1.859 18.223 1.00 74.06 114 MET A N 1
ATOM 877 C CA . MET A 1 114 ? -0.139 -0.655 18.957 1.00 74.06 114 MET A 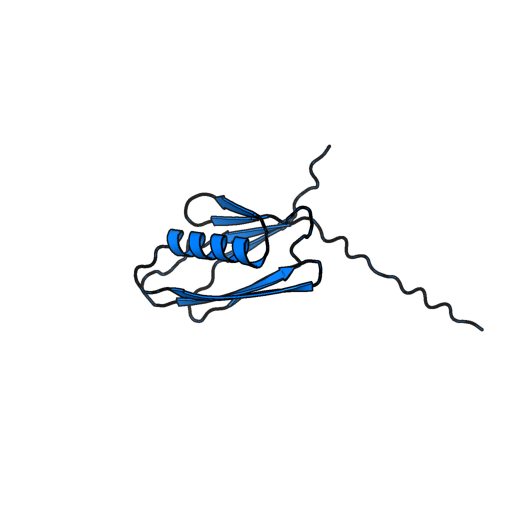CA 1
ATOM 878 C C . MET A 1 114 ? -0.448 -0.843 20.434 1.00 74.06 114 MET A C 1
ATOM 880 O O . MET A 1 114 ? -1.567 -1.187 20.823 1.00 74.06 114 MET A O 1
ATOM 884 N N . LEU A 1 115 ? 0.537 -0.536 21.273 1.00 67.75 115 LEU A N 1
ATOM 885 C CA . LEU A 1 115 ? 0.287 -0.381 22.696 1.00 67.75 115 LEU A CA 1
ATOM 886 C C . LEU A 1 115 ? -0.611 0.848 22.912 1.00 67.75 115 LEU A C 1
ATOM 888 O O . LEU A 1 115 ? -0.378 1.895 22.294 1.00 67.75 115 LEU A O 1
ATOM 892 N N . PRO A 1 116 ? -1.622 0.768 23.795 1.00 60.56 116 PRO A N 1
ATOM 893 C CA . PRO A 1 116 ? -2.356 1.954 24.195 1.00 60.56 116 PRO A CA 1
ATOM 894 C C . PRO A 1 116 ? -1.358 2.958 24.776 1.00 60.56 116 PRO A C 1
ATOM 896 O O . PRO A 1 116 ? -0.553 2.613 25.643 1.00 60.56 116 PRO A O 1
ATOM 899 N N . LYS A 1 117 ? -1.382 4.198 24.272 1.00 56.75 117 LYS A N 1
ATOM 900 C CA . LYS A 1 117 ? -0.525 5.265 24.800 1.00 56.75 117 LYS A CA 1
ATOM 901 C C . LYS A 1 117 ? -0.808 5.384 26.298 1.00 56.75 117 LYS A C 1
ATOM 903 O O . LYS A 1 117 ? -1.950 5.655 26.672 1.00 56.75 117 LYS A O 1
ATOM 908 N N . LYS A 1 118 ? 0.205 5.138 27.140 1.00 49.88 118 LYS A N 1
ATOM 909 C CA . LYS A 1 118 ? 0.107 5.411 28.578 1.00 49.88 118 LYS A CA 1
ATOM 910 C C . LYS A 1 118 ? -0.253 6.892 28.722 1.00 49.88 118 LYS A C 1
ATOM 912 O O . LYS A 1 118 ? 0.442 7.735 28.157 1.00 49.88 118 LYS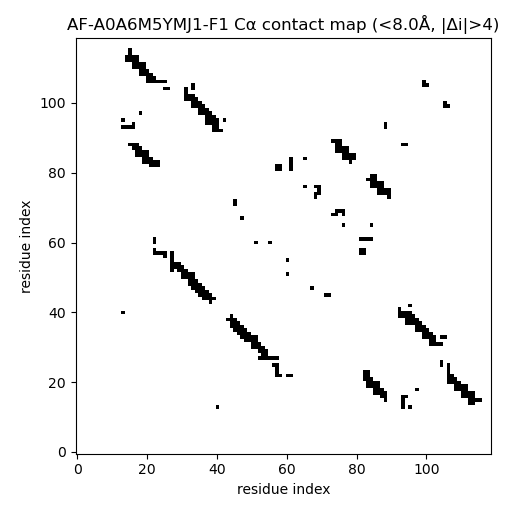 A O 1
ATOM 917 N N . LYS A 1 119 ? -1.399 7.156 29.351 1.00 46.72 119 LYS A N 1
ATOM 918 C CA . LYS A 1 119 ? -1.783 8.503 29.776 1.00 46.72 119 LYS A CA 1
ATOM 919 C C . LYS A 1 119 ? -0.852 8.974 30.880 1.00 46.72 119 LYS A C 1
ATOM 921 O O . LYS A 1 119 ? -0.424 8.101 31.668 1.00 46.72 119 LYS A O 1
#

Organism: NCBI:txid2774151

pLDDT: mean 76.79, std 15.46, range [38.0, 94.06]

Nearest PDB structures (foldseek):
  4nx9-assembly1_A  TM=6.315E-01  e=1.885E-03  Pseudomonas aeruginosa
  8e4g-assembly1_P  TM=6.468E-01  e=1.689E-01  Escherichia phage T7
  8i4m-assembly1_D  TM=6.642E-01  e=1.888E-01  Prochlorococcus phage P-SCSP1u
  8aj8-assembly4_H  TM=2.293E-01  e=8.221E+00  Mus musculus

Radius of gyration: 17.6 Å; Cα contacts (8 Å, |Δi|>4): 213; chains: 1; bounding box: 48×35×49 Å

Mean predicted aligned error: 9.05 Å

Foldseek 3Di:
DDDPPPPPPPPPPPQFKKKKWFLPVPPLQAKKWKWKWWAWPVGDIDIDIDIDGRNDDLQNVVVVVQVVCCVPPVWHWDDDPRTIIMTGADPVIGTPDMDMDIDPDDTDIDMGGDDDPDD

Solvent-accessible surface area (backbone atoms only — not comparable to full-atom values): 7051 Å² total; per-residue (Å²): 135,87,80,81,77,78,78,77,76,78,76,75,75,76,70,49,39,33,41,40,39,36,27,76,82,57,79,37,75,54,70,37,43,40,32,38,43,38,30,36,60,88,64,54,74,46,78,49,74,48,75,44,55,55,72,49,47,40,44,57,54,44,51,51,52,44,50,53,50,31,72,80,66,72,35,46,61,46,75,49,82,65,28,33,35,32,41,41,49,38,100,88,41,42,64,67,46,74,48,72,49,47,69,95,58,67,66,52,74,45,83,42,80,49,77,79,78,82,126

Sequence (119 aa):
MSLSAFTLASVLHVIPCEYHIDTSSWPGQEAVEISARIVAANGTVFIYRGTYQPGTTAEAVREVLAYRIKEVSGYKAREVGKTLFVLESSKASTFRSITFSSEGWKPAVCWVPMLPKKK

Secondary structure (DSSP, 8-state):
----------------EEEEEE-TT---SS-EEEEEEEEETT--EEEEEEEE-TT--HHHHHHHHHHHHHHHH--EEEEETTTEEEEEPBTTB-EEEEEEEESS---EEEEEEPPPPP-